Protein AF-X0VAT3-F1 (afdb_monomer_lite)

Radius of gyration: 27.97 Å; chains: 1; bounding box: 73×37×66 Å

Organism: NCBI:txid412755

InterPro domains:
  IPR011009 Protein kinase-like domain superfamily [SSF56112] (28-88)

Structure (mmCIF, N/CA/C/O backbone):
data_AF-X0VAT3-F1
#
_entry.id   AF-X0VAT3-F1
#
loop_
_atom_site.group_PDB
_atom_site.id
_atom_site.type_symbol
_atom_site.label_atom_id
_atom_site.label_alt_id
_atom_site.label_comp_id
_atom_site.label_asym_id
_atom_site.label_entity_id
_atom_site.label_seq_id
_atom_site.pdbx_PDB_ins_code
_atom_site.Cartn_x
_atom_site.Cartn_y
_atom_site.Cartn_z
_atom_site.occupancy
_atom_site.B_iso_or_equiv
_atom_site.auth_seq_id
_atom_site.auth_comp_id
_atom_site.auth_asym_id
_atom_site.auth_atom_id
_atom_site.pdbx_PDB_model_num
ATOM 1 N N . MET A 1 1 ? -53.861 -25.104 41.519 1.00 39.31 1 MET A N 1
ATOM 2 C CA . MET A 1 1 ? -53.492 -23.733 41.922 1.00 39.31 1 MET A CA 1
ATOM 3 C C . MET A 1 1 ? -52.013 -23.549 41.635 1.00 39.31 1 MET A C 1
ATOM 5 O O . MET A 1 1 ? -51.224 -24.239 42.261 1.00 39.31 1 MET A O 1
ATOM 9 N N . SER A 1 2 ? -51.656 -22.685 40.683 1.00 44.25 2 SER A N 1
ATOM 10 C CA . SER A 1 2 ? -50.263 -22.299 40.415 1.00 44.25 2 SER A CA 1
ATOM 11 C C . SER A 1 2 ? -50.171 -20.782 40.503 1.00 44.25 2 SER A C 1
ATOM 13 O O . SER A 1 2 ? -50.643 -20.075 39.619 1.00 44.25 2 SER A O 1
ATOM 15 N N . THR A 1 3 ? -49.627 -20.285 41.608 1.00 50.38 3 THR A N 1
ATOM 16 C CA . THR A 1 3 ? -49.317 -18.870 41.834 1.00 50.38 3 THR A CA 1
ATOM 17 C C . THR A 1 3 ? -47.891 -18.606 41.372 1.00 50.38 3 THR A C 1
ATOM 19 O O . THR A 1 3 ? -46.946 -18.749 42.144 1.00 50.38 3 THR A O 1
ATOM 22 N N . THR A 1 4 ? -47.728 -18.252 40.099 1.00 60.97 4 THR A N 1
ATOM 23 C CA . THR A 1 4 ? -46.459 -17.735 39.579 1.00 60.97 4 THR A CA 1
ATOM 24 C C . THR A 1 4 ? -46.564 -16.219 39.500 1.00 60.97 4 THR A C 1
ATOM 26 O O . THR A 1 4 ? -47.216 -15.676 38.612 1.00 60.97 4 THR A O 1
ATOM 29 N N . THR A 1 5 ? -45.943 -15.534 40.456 1.00 62.94 5 THR A N 1
ATOM 30 C CA . THR A 1 5 ? -45.845 -14.072 40.476 1.00 62.94 5 THR A CA 1
ATOM 31 C C . THR A 1 5 ? -44.611 -13.663 39.675 1.00 62.94 5 THR A C 1
ATOM 33 O O . THR A 1 5 ? -43.487 -13.960 40.077 1.00 62.94 5 THR A O 1
ATOM 36 N N . PHE A 1 6 ? -44.799 -12.999 38.534 1.00 58.84 6 PHE A N 1
ATOM 37 C CA . PHE A 1 6 ? -43.697 -12.369 37.808 1.00 58.84 6 PHE A CA 1
ATOM 38 C C . PHE A 1 6 ? -43.305 -11.081 38.535 1.00 58.84 6 PHE A C 1
ATOM 40 O O . PHE A 1 6 ? -44.071 -10.121 38.570 1.00 58.84 6 PHE A O 1
ATOM 47 N N . HIS A 1 7 ? -42.117 -11.060 39.135 1.00 62.75 7 HIS A N 1
ATOM 48 C CA . HIS A 1 7 ? -41.522 -9.815 39.603 1.00 62.75 7 HIS A CA 1
ATOM 49 C C . HIS A 1 7 ? -41.019 -9.027 38.390 1.00 62.75 7 HIS A C 1
ATOM 51 O O . HIS A 1 7 ? -40.081 -9.459 37.722 1.00 62.75 7 HIS A O 1
ATOM 57 N N . GLU A 1 8 ? -41.639 -7.876 38.108 1.00 62.25 8 GLU A N 1
ATOM 58 C CA . GLU A 1 8 ? -41.095 -6.877 37.183 1.00 62.25 8 GLU A CA 1
ATOM 59 C C . GLU A 1 8 ? -39.676 -6.515 37.637 1.00 62.25 8 GLU A C 1
ATOM 61 O O . GLU A 1 8 ? -39.467 -5.889 38.681 1.00 62.25 8 GLU A O 1
ATOM 66 N N . GLY A 1 9 ? -38.687 -6.988 36.878 1.00 58.34 9 GLY A N 1
ATOM 67 C CA . GLY A 1 9 ? -37.277 -6.807 37.181 1.00 58.34 9 GLY A CA 1
ATOM 68 C C . GLY A 1 9 ? -36.926 -5.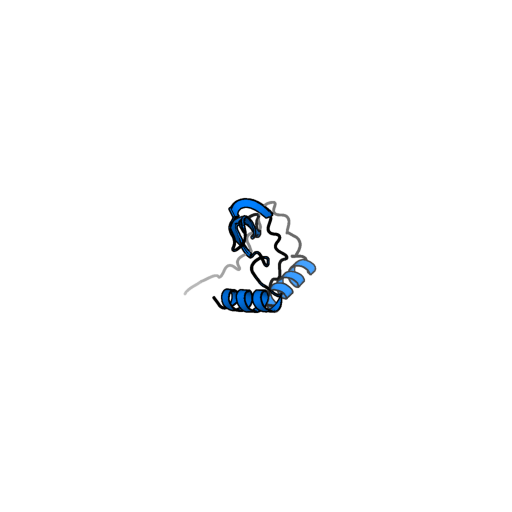326 37.206 1.00 58.34 9 GLY A C 1
ATOM 69 O O . GLY A 1 9 ? -36.794 -4.687 36.165 1.00 58.34 9 GLY A O 1
ATOM 70 N N . ARG A 1 10 ? -36.739 -4.768 38.404 1.00 59.69 10 ARG A N 1
ATOM 71 C CA . ARG A 1 10 ? -36.070 -3.476 38.552 1.00 59.69 10 ARG A CA 1
ATOM 72 C C . ARG A 1 10 ? -34.644 -3.634 38.036 1.00 59.69 10 ARG A C 1
ATOM 74 O O . ARG A 1 10 ? -33.878 -4.421 38.586 1.00 59.69 10 ARG A O 1
ATOM 81 N N . ALA A 1 11 ? -34.308 -2.887 36.986 1.00 65.94 11 ALA A N 1
ATOM 82 C CA . ALA A 1 11 ? -32.960 -2.836 36.437 1.00 65.94 11 ALA A CA 1
ATOM 83 C C . ALA A 1 11 ? -31.939 -2.590 37.560 1.00 65.94 11 ALA A C 1
ATOM 85 O O . ALA A 1 11 ? -32.085 -1.659 38.358 1.00 65.94 11 ALA A O 1
ATOM 86 N N . THR A 1 12 ? -30.912 -3.433 37.634 1.00 65.88 12 THR A N 1
ATOM 87 C CA . THR A 1 12 ? -29.800 -3.270 38.572 1.00 65.88 12 THR A CA 1
ATOM 88 C C . THR A 1 12 ? -29.084 -1.955 38.278 1.00 65.88 12 THR A C 1
ATOM 90 O O . THR A 1 12 ? -28.459 -1.802 37.231 1.00 65.88 12 THR A O 1
ATOM 93 N N . ARG A 1 13 ? -29.195 -0.988 39.195 1.00 62.75 13 ARG A N 1
ATOM 94 C CA . ARG A 1 13 ? -28.431 0.265 39.158 1.00 62.75 13 ARG A CA 1
ATOM 95 C C . ARG A 1 13 ? -27.076 0.053 39.823 1.00 62.75 13 ARG A C 1
ATOM 97 O O . ARG A 1 13 ? -27.012 -0.419 40.955 1.00 62.75 13 ARG A O 1
ATOM 104 N N . THR A 1 14 ? -26.007 0.440 39.141 1.00 69.94 14 THR A N 1
ATOM 105 C CA . THR A 1 14 ? -24.645 0.448 39.680 1.00 69.94 14 THR A CA 1
ATOM 106 C C . THR A 1 14 ? -24.563 1.442 40.844 1.00 69.94 14 THR A C 1
ATOM 108 O O . THR A 1 14 ? -24.844 2.628 40.668 1.00 69.94 14 THR A O 1
ATOM 111 N N . TRP A 1 15 ? -24.211 0.980 42.048 1.00 61.72 15 TRP A N 1
ATOM 112 C CA . TRP A 1 15 ? -24.074 1.846 43.226 1.00 61.72 15 TRP A CA 1
ATOM 113 C C . TRP A 1 15 ? -22.910 2.830 43.034 1.00 61.72 15 TRP A C 1
ATOM 115 O O . TRP A 1 15 ? -21.791 2.411 42.751 1.00 61.72 15 TRP A O 1
ATOM 125 N N . GLY A 1 16 ? -23.180 4.137 43.132 1.00 66.62 16 GLY A N 1
ATOM 126 C CA . GLY A 1 16 ? -22.205 5.197 42.823 1.00 66.62 16 GLY A CA 1
ATOM 127 C C . GLY A 1 16 ? -21.970 5.440 41.325 1.00 66.62 16 GLY A C 1
ATOM 128 O O . GLY A 1 16 ? -21.156 6.285 40.957 1.00 66.62 16 GLY A O 1
ATOM 129 N N . GLY A 1 17 ? -22.686 4.729 40.448 1.00 60.69 17 GLY A N 1
ATOM 130 C CA . GLY A 1 17 ? -22.651 4.976 39.014 1.00 60.69 17 GLY A CA 1
ATOM 131 C C . GLY A 1 17 ? -23.354 6.287 38.688 1.00 60.69 17 GLY A C 1
ATOM 132 O O . GLY A 1 17 ? -24.559 6.426 38.902 1.00 60.69 17 GLY A O 1
ATOM 133 N N . HIS A 1 18 ? -22.618 7.244 38.133 1.00 60.91 18 HIS A N 1
ATOM 134 C CA . HIS A 1 18 ? -23.247 8.352 37.429 1.00 60.91 18 HIS A CA 1
ATOM 135 C C . HIS A 1 18 ? -24.030 7.751 36.263 1.00 60.91 18 HIS A C 1
ATOM 137 O O . HIS A 1 18 ? -23.501 6.906 35.538 1.00 60.91 18 HIS A O 1
ATOM 143 N N . SER A 1 19 ? -25.290 8.150 36.083 1.00 61.38 19 SER A N 1
ATOM 144 C CA . SER A 1 19 ? -26.004 7.858 34.844 1.00 61.38 19 SER A CA 1
ATOM 145 C C . SER A 1 19 ? -25.205 8.498 33.719 1.00 61.38 19 SER A C 1
ATOM 147 O O . SER A 1 19 ? -25.260 9.716 33.552 1.00 61.38 19 SER A O 1
ATOM 149 N N . GLY A 1 20 ? -24.398 7.689 33.025 1.00 62.44 20 GLY A N 1
ATOM 150 C CA . GLY A 1 20 ? -23.656 8.135 31.858 1.00 62.44 20 GLY A CA 1
ATOM 151 C C . GLY A 1 20 ? -24.643 8.839 30.941 1.00 62.44 20 GLY A C 1
ATOM 152 O O . GLY A 1 20 ? -25.728 8.310 30.684 1.00 62.44 20 GLY A O 1
ATOM 153 N N . GLY A 1 21 ? -24.317 10.069 30.538 1.00 69.00 21 GLY A N 1
ATOM 154 C CA . GLY A 1 21 ? -25.132 10.798 29.575 1.00 69.00 21 GLY A CA 1
ATOM 155 C C . GLY A 1 21 ? -25.396 9.917 28.355 1.00 69.00 21 GLY A C 1
ATOM 156 O O . GLY A 1 21 ? -24.590 9.040 28.032 1.00 69.00 21 GLY A O 1
ATOM 157 N N . ARG A 1 22 ? -26.545 10.119 27.698 1.00 71.19 22 ARG A N 1
ATOM 158 C CA . ARG A 1 22 ? -26.836 9.451 26.422 1.00 71.19 22 ARG A CA 1
ATOM 159 C C . ARG A 1 22 ? -25.615 9.559 25.502 1.00 71.19 22 ARG A C 1
ATOM 161 O O . ARG A 1 22 ? -24.945 10.590 25.489 1.00 71.19 22 ARG A O 1
ATOM 168 N N . CYS A 1 23 ? -25.342 8.484 24.761 1.00 79.25 23 CYS A N 1
ATOM 169 C CA . CYS A 1 23 ? -24.347 8.492 23.693 1.00 79.25 23 CYS A CA 1
ATOM 170 C C . CYS A 1 23 ? -24.582 9.726 22.809 1.00 79.25 23 CYS A C 1
ATOM 172 O O . CYS A 1 23 ? -25.737 10.018 22.497 1.00 79.25 23 CYS A O 1
ATOM 174 N N . SER A 1 24 ? -23.529 10.480 22.483 1.00 88.62 24 SER A N 1
ATOM 175 C CA . SER A 1 24 ? -23.703 11.723 21.734 1.00 88.62 24 SER A CA 1
ATOM 176 C C . SER A 1 24 ? -24.280 11.431 20.350 1.00 88.62 24 SER A C 1
ATOM 178 O O . SER A 1 24 ? -23.860 10.487 19.676 1.00 88.62 24 SER A O 1
ATOM 180 N N . ASP A 1 25 ? -25.225 12.263 19.913 1.00 89.19 25 ASP A N 1
ATOM 181 C CA . ASP A 1 25 ? -25.874 12.096 18.609 1.00 89.19 25 ASP A CA 1
ATOM 182 C C . ASP A 1 25 ? -24.850 12.149 17.461 1.00 89.19 25 ASP A C 1
ATOM 184 O O . ASP A 1 25 ? -24.967 11.406 16.492 1.00 89.19 25 ASP A O 1
ATOM 188 N N . GLU A 1 26 ? -23.784 12.949 17.604 1.00 91.00 26 GLU A N 1
ATOM 189 C CA . GLU A 1 26 ? -22.667 12.992 16.649 1.00 91.00 26 GLU A CA 1
ATOM 190 C C . GLU A 1 26 ? -21.948 11.637 16.527 1.00 91.00 26 GLU A C 1
ATOM 192 O O . GLU A 1 26 ? -21.615 11.205 15.420 1.00 91.00 26 GLU A O 1
ATOM 197 N N . LEU A 1 27 ? -21.706 10.950 17.650 1.00 90.12 27 LEU A N 1
ATOM 198 C CA . LEU A 1 27 ? -21.009 9.665 17.648 1.00 90.12 27 LEU A CA 1
ATOM 199 C C . LEU A 1 27 ? -21.878 8.572 17.025 1.00 90.12 27 LEU A C 1
ATOM 201 O O . LEU A 1 27 ? -21.378 7.779 16.227 1.00 90.12 27 LEU A O 1
ATOM 205 N N . LEU A 1 28 ? -23.176 8.567 17.337 1.00 93.06 28 LEU A N 1
ATOM 206 C CA . LEU A 1 28 ? -24.141 7.660 16.715 1.00 93.06 28 LEU A CA 1
ATOM 207 C C . LEU A 1 28 ? -24.249 7.898 15.208 1.00 93.06 28 LEU A C 1
ATOM 209 O O . LEU A 1 28 ? -24.237 6.943 14.436 1.00 93.06 28 LEU A O 1
ATOM 213 N N . LEU A 1 29 ? -24.291 9.158 14.775 1.00 93.31 29 LEU A N 1
ATOM 214 C CA . LEU A 1 29 ? -24.382 9.504 13.360 1.00 93.31 29 LEU A CA 1
ATOM 215 C C . LEU A 1 29 ? -23.134 9.058 12.584 1.00 93.31 29 LEU A C 1
ATOM 217 O O . LEU A 1 29 ? -23.260 8.467 11.514 1.00 93.31 29 LEU A O 1
ATOM 221 N N . ARG A 1 30 ? -21.930 9.240 13.148 1.00 87.75 30 ARG A N 1
ATOM 222 C CA . ARG A 1 30 ? -20.687 8.690 12.570 1.00 87.75 30 ARG A CA 1
ATOM 223 C C . ARG A 1 30 ? -20.685 7.164 12.518 1.00 87.75 30 ARG A C 1
ATOM 225 O O . ARG A 1 30 ? -20.246 6.599 11.521 1.00 87.75 30 ARG A O 1
ATOM 232 N N . TYR A 1 31 ? -21.150 6.501 13.576 1.00 89.25 31 TYR A N 1
ATOM 233 C CA . TYR A 1 31 ? -21.264 5.043 13.604 1.00 89.25 31 TYR A CA 1
ATOM 234 C C . TYR A 1 31 ? -22.163 4.538 12.470 1.00 89.25 31 TYR A C 1
ATOM 236 O O . TYR A 1 31 ? -21.752 3.661 11.711 1.00 89.25 31 TYR A O 1
ATOM 244 N N . HIS A 1 32 ? -23.351 5.126 12.317 1.00 93.44 32 HIS A N 1
ATOM 245 C CA . HIS A 1 32 ? -24.278 4.754 11.254 1.00 93.44 32 HIS A CA 1
ATOM 246 C C . HIS A 1 32 ? -23.688 5.004 9.869 1.00 93.44 32 HIS A C 1
ATOM 248 O O . HIS A 1 32 ? -23.742 4.099 9.044 1.00 93.44 32 HIS A O 1
ATOM 254 N N . ALA A 1 33 ? -23.028 6.145 9.645 1.00 90.44 33 ALA A N 1
ATOM 255 C CA . ALA A 1 33 ? -22.351 6.425 8.379 1.00 90.44 33 ALA A CA 1
ATOM 256 C C . ALA A 1 33 ? -21.319 5.338 8.023 1.00 90.44 33 ALA A C 1
ATOM 258 O O . ALA A 1 33 ? -21.355 4.788 6.927 1.00 90.44 33 ALA A O 1
ATOM 259 N N . ILE A 1 34 ? -20.460 4.942 8.972 1.00 89.00 34 ILE A N 1
ATOM 260 C CA . ILE A 1 34 ? -19.461 3.881 8.747 1.00 89.00 34 ILE A CA 1
ATOM 261 C C . ILE A 1 34 ? -20.132 2.539 8.408 1.00 89.00 34 ILE A C 1
ATOM 263 O O . ILE A 1 34 ? -19.673 1.818 7.519 1.00 89.00 34 ILE A O 1
ATOM 267 N N . VAL A 1 35 ? -21.207 2.185 9.119 1.00 92.38 35 VAL A N 1
ATOM 268 C CA . VAL A 1 35 ? -21.932 0.921 8.909 1.00 92.38 35 VAL A CA 1
ATOM 269 C C . VAL A 1 35 ? -22.677 0.911 7.569 1.00 92.38 35 VAL A C 1
ATOM 271 O O . VAL A 1 35 ? -22.668 -0.105 6.871 1.00 92.38 35 VAL A O 1
ATOM 274 N N . GLU A 1 36 ? -23.303 2.024 7.194 1.00 94.56 36 GLU A N 1
ATOM 275 C CA . GLU A 1 36 ? -24.106 2.159 5.975 1.00 94.56 36 GLU A CA 1
ATOM 276 C C . GLU A 1 36 ? -23.247 2.260 4.714 1.00 94.56 36 GLU A C 1
ATOM 278 O O . GLU A 1 36 ? -23.559 1.616 3.710 1.00 94.56 36 GLU A O 1
ATOM 283 N N . GLU A 1 37 ? -22.133 2.995 4.768 1.00 89.12 37 GLU A N 1
ATOM 284 C CA . GLU A 1 37 ? -21.207 3.142 3.641 1.00 89.12 37 GLU A CA 1
ATOM 285 C C . 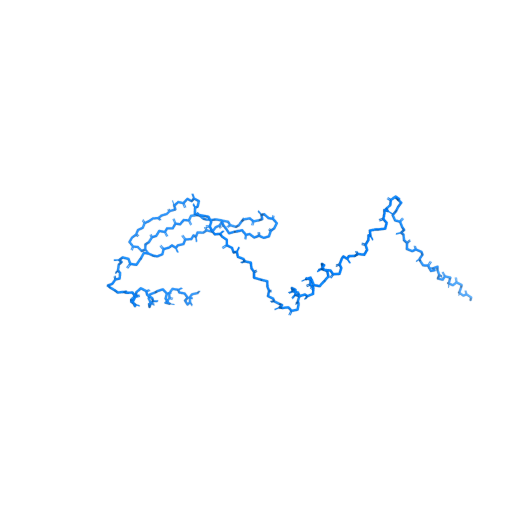GLU A 1 37 ? -20.515 1.820 3.275 1.00 89.12 37 GLU A C 1
ATOM 287 O O . GLU A 1 37 ? -20.010 1.677 2.158 1.00 89.12 37 GLU A O 1
ATOM 292 N N . LYS A 1 38 ? -20.482 0.841 4.199 1.00 83.06 38 LYS A N 1
ATOM 293 C CA . LYS A 1 38 ? -19.800 -0.465 4.048 1.00 83.06 38 LYS A CA 1
ATOM 294 C C . LYS A 1 38 ? -18.347 -0.339 3.580 1.00 83.06 38 LYS A C 1
ATOM 296 O O . LYS A 1 38 ? -17.772 -1.268 3.010 1.00 83.06 38 LYS A O 1
ATOM 301 N N . ARG A 1 39 ? -17.751 0.825 3.813 1.00 77.00 39 ARG A N 1
ATOM 302 C CA . ARG A 1 39 ? -16.427 1.203 3.351 1.00 77.00 39 ARG A CA 1
ATOM 303 C C . ARG A 1 39 ? -15.805 2.085 4.415 1.00 77.00 39 ARG A C 1
ATOM 305 O O . ARG A 1 39 ? -16.297 3.165 4.701 1.00 77.00 39 ARG A O 1
ATOM 312 N N . LEU A 1 40 ? -14.678 1.641 4.952 1.00 77.38 40 LEU A N 1
ATOM 313 C CA . LEU A 1 40 ? -13.830 2.449 5.814 1.00 77.38 40 LEU A CA 1
ATOM 314 C C . LEU A 1 40 ? -12.545 2.739 5.040 1.00 77.38 40 LEU A C 1
ATOM 316 O O . LEU A 1 40 ? -11.842 1.813 4.644 1.00 77.38 40 LEU A O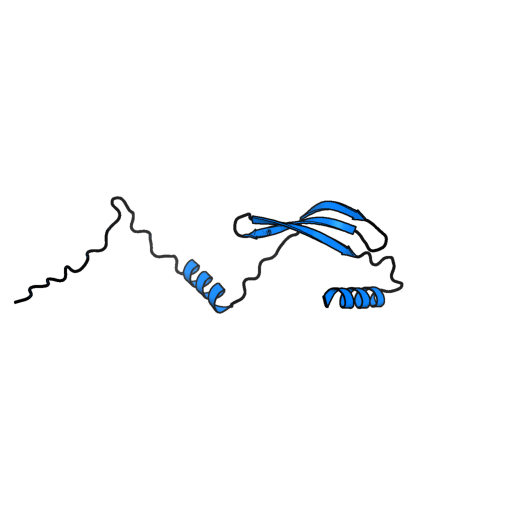 1
ATOM 320 N N . SER A 1 41 ? -12.267 4.011 4.759 1.00 71.19 41 SER A N 1
ATOM 321 C CA . SER A 1 41 ? -11.048 4.425 4.053 1.00 71.19 41 SER A CA 1
ATOM 322 C C . SER A 1 41 ? -10.115 5.111 5.043 1.00 71.19 41 SER A C 1
ATOM 324 O O . SER A 1 41 ? -10.464 6.149 5.598 1.00 71.19 41 SER A O 1
ATOM 326 N N . TRP A 1 42 ? -8.943 4.522 5.276 1.00 72.00 42 TRP A N 1
ATOM 327 C CA . TRP A 1 42 ? -7.909 5.081 6.144 1.00 72.00 42 TRP A CA 1
ATOM 328 C C . TRP A 1 42 ? -6.661 5.367 5.309 1.00 72.00 42 TRP A C 1
ATOM 330 O O . TRP A 1 42 ? -6.196 4.507 4.563 1.00 72.00 42 TRP A O 1
ATOM 340 N N . THR A 1 43 ? -6.113 6.576 5.428 1.00 73.69 43 THR A N 1
ATOM 341 C CA . THR A 1 43 ? -4.813 6.923 4.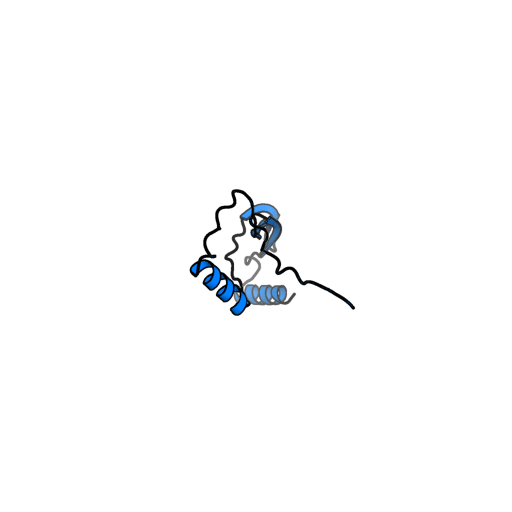843 1.00 73.69 43 THR A CA 1
ATOM 342 C C . THR A 1 43 ? -3.692 6.211 5.599 1.00 73.69 43 THR A C 1
ATOM 344 O O . THR A 1 43 ? -3.358 6.584 6.723 1.00 73.69 43 THR A O 1
ATOM 347 N N . GLU A 1 44 ? -3.103 5.181 4.998 1.00 73.81 44 GLU A N 1
ATOM 348 C CA . GLU A 1 44 ? -1.952 4.486 5.575 1.00 73.81 44 GLU A CA 1
ATOM 349 C C . GLU A 1 44 ? -0.628 5.110 5.116 1.00 73.81 44 GLU A C 1
ATOM 351 O O . GLU A 1 44 ? -0.396 5.336 3.927 1.00 73.81 44 GLU A O 1
ATOM 356 N N . HIS A 1 45 ? 0.277 5.342 6.066 1.00 79.31 45 HIS A N 1
ATOM 357 C CA . HIS A 1 45 ? 1.646 5.775 5.799 1.00 79.31 45 HIS A CA 1
ATOM 358 C C . HIS A 1 45 ? 2.609 4.608 6.039 1.00 79.31 45 HIS A C 1
ATOM 360 O O . HIS A 1 45 ? 2.591 4.013 7.115 1.00 79.31 45 HIS A O 1
ATOM 366 N N . HIS A 1 46 ? 3.471 4.317 5.064 1.00 82.75 46 HIS A N 1
ATOM 367 C CA . HIS A 1 46 ? 4.519 3.303 5.186 1.00 82.75 46 HIS A CA 1
ATOM 368 C C . HIS A 1 46 ? 5.832 3.974 5.591 1.00 82.75 46 HIS A C 1
ATOM 370 O O . HIS A 1 46 ? 6.313 4.871 4.899 1.00 82.75 46 HIS A O 1
ATOM 376 N N . GLN A 1 47 ? 6.425 3.542 6.704 1.00 87.44 47 GLN A N 1
ATOM 377 C CA . GLN A 1 47 ? 7.758 3.994 7.110 1.00 87.44 47 GLN A CA 1
ATOM 378 C C . GLN A 1 47 ? 8.816 3.018 6.589 1.00 87.44 47 GLN A C 1
ATOM 380 O O . GLN A 1 47 ? 8.726 1.820 6.847 1.00 87.44 47 GLN A O 1
ATOM 385 N N . LEU A 1 48 ? 9.816 3.517 5.851 1.00 92.12 48 LEU A N 1
ATOM 386 C CA . LEU A 1 48 ? 10.953 2.717 5.382 1.00 92.12 48 LEU A CA 1
ATOM 387 C C . LEU A 1 48 ? 11.958 2.532 6.525 1.00 92.12 48 LEU A C 1
ATOM 389 O O . LEU A 1 48 ? 12.773 3.414 6.777 1.00 92.12 48 LEU A O 1
ATOM 393 N N . ILE A 1 49 ? 11.891 1.400 7.227 1.00 94.38 49 ILE A N 1
ATOM 394 C CA . ILE A 1 49 ? 12.665 1.166 8.457 1.00 94.38 49 ILE A CA 1
ATOM 395 C C . ILE A 1 49 ? 14.081 0.700 8.131 1.00 94.38 49 ILE A C 1
ATOM 397 O O . ILE A 1 49 ? 15.059 1.253 8.626 1.00 94.38 49 ILE A O 1
ATOM 401 N N . CYS A 1 50 ? 14.207 -0.336 7.302 1.00 96.44 50 CYS A N 1
ATOM 402 C CA . CYS A 1 50 ? 15.501 -0.942 7.000 1.00 96.44 50 CYS A CA 1
ATOM 403 C C . CYS A 1 50 ? 15.534 -1.461 5.567 1.00 96.44 50 CYS A C 1
ATOM 405 O O . CYS A 1 50 ? 14.578 -2.086 5.116 1.00 96.44 50 CYS A O 1
ATOM 407 N N . ARG A 1 51 ? 16.630 -1.236 4.836 1.00 97.38 51 ARG A N 1
ATOM 408 C CA . ARG A 1 51 ? 16.806 -1.830 3.505 1.00 97.38 51 ARG A CA 1
ATOM 409 C C . ARG A 1 51 ? 17.181 -3.302 3.662 1.00 97.38 51 ARG A C 1
ATOM 411 O O . ARG A 1 51 ? 18.247 -3.612 4.178 1.00 97.38 51 ARG A O 1
ATOM 418 N N . LEU A 1 52 ? 16.327 -4.193 3.171 1.00 97.69 52 LEU A N 1
ATOM 419 C CA . LEU A 1 52 ? 16.556 -5.640 3.196 1.00 97.69 52 LEU A CA 1
ATOM 420 C C . LEU A 1 52 ? 17.359 -6.126 1.986 1.00 97.69 52 LEU A C 1
ATOM 422 O O . LEU A 1 52 ? 18.051 -7.135 2.067 1.00 97.69 52 LEU A O 1
ATOM 426 N N . GLY A 1 53 ? 17.282 -5.421 0.855 1.00 97.44 53 GLY A N 1
ATOM 427 C CA . GLY A 1 53 ? 18.015 -5.805 -0.347 1.00 97.44 53 GLY A CA 1
ATOM 428 C C . GLY A 1 53 ? 17.971 -4.762 -1.456 1.00 97.44 53 GLY A C 1
ATOM 429 O O . GLY A 1 53 ? 17.122 -3.871 -1.478 1.00 97.44 53 GLY A O 1
ATOM 430 N N . SER A 1 54 ? 18.907 -4.875 -2.395 1.00 97.00 54 SER A N 1
ATOM 431 C CA . SER A 1 54 ? 18.992 -4.047 -3.603 1.00 97.00 54 SER A CA 1
ATOM 432 C C . SER A 1 54 ? 19.582 -4.847 -4.755 1.00 97.00 54 SER A C 1
ATOM 434 O O . SER A 1 54 ? 20.547 -5.580 -4.550 1.00 97.00 54 SER A O 1
ATOM 436 N N . GLY A 1 55 ? 19.059 -4.651 -5.960 1.00 93.69 55 GLY A N 1
ATOM 437 C CA . GLY A 1 55 ? 19.623 -5.203 -7.190 1.00 93.69 55 GLY A CA 1
ATOM 438 C C . GLY A 1 55 ? 19.017 -4.539 -8.424 1.00 93.69 55 GLY A C 1
ATOM 439 O O . GLY A 1 55 ? 18.233 -3.602 -8.293 1.00 93.69 55 GLY A O 1
ATOM 440 N N . GLY A 1 56 ? 19.318 -5.057 -9.619 1.00 90.62 56 GLY A N 1
ATOM 441 C CA . GLY A 1 56 ? 18.897 -4.443 -10.891 1.00 90.62 56 GLY A CA 1
ATOM 442 C C . GLY A 1 56 ? 17.380 -4.336 -11.103 1.00 90.62 56 GLY A C 1
ATOM 443 O O . GLY A 1 56 ? 16.919 -3.573 -11.943 1.00 90.62 56 GLY A O 1
ATOM 444 N N . GLN A 1 57 ? 16.576 -5.069 -10.326 1.00 90.19 57 GLN A N 1
ATOM 445 C CA . GLN A 1 57 ? 15.118 -4.943 -10.382 1.00 90.19 57 GLN A CA 1
ATOM 446 C C . GLN A 1 57 ? 14.552 -3.845 -9.468 1.00 90.19 57 GLN A C 1
ATOM 448 O O . GLN A 1 57 ? 13.377 -3.500 -9.588 1.00 90.19 57 GLN A O 1
ATOM 453 N N . GLY A 1 58 ? 15.358 -3.319 -8.543 1.00 94.31 58 GLY A N 1
ATOM 454 C CA . GLY A 1 58 ? 14.960 -2.336 -7.539 1.00 94.31 58 GLY A CA 1
ATOM 455 C C . GLY A 1 58 ? 15.344 -2.741 -6.115 1.00 94.31 58 GLY A C 1
ATOM 456 O O . GLY A 1 58 ? 16.160 -3.642 -5.891 1.00 94.31 58 GLY A O 1
ATOM 457 N N . VAL A 1 59 ? 14.711 -2.107 -5.134 1.00 97.50 59 VAL A N 1
ATOM 458 C CA . VAL A 1 59 ? 15.068 -2.188 -3.709 1.00 97.50 59 VAL A CA 1
ATOM 459 C C . VAL A 1 59 ? 13.939 -2.787 -2.876 1.00 97.50 59 VAL A C 1
ATOM 461 O O . VAL A 1 59 ? 12.770 -2.703 -3.241 1.00 97.50 59 VAL A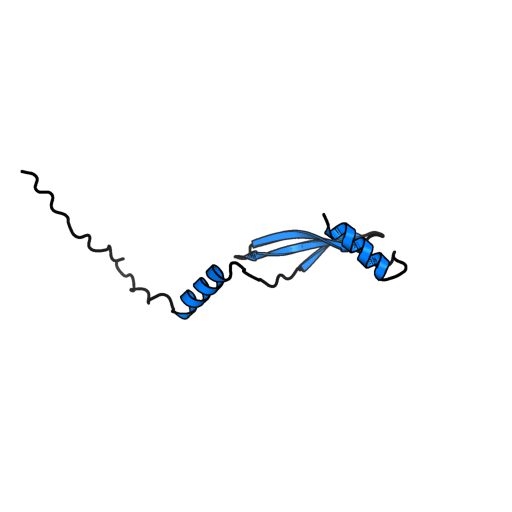 O 1
ATOM 464 N N . VAL A 1 60 ? 14.296 -3.438 -1.771 1.00 97.62 60 VAL A N 1
ATOM 465 C CA . VAL A 1 60 ? 13.349 -3.995 -0.797 1.00 97.62 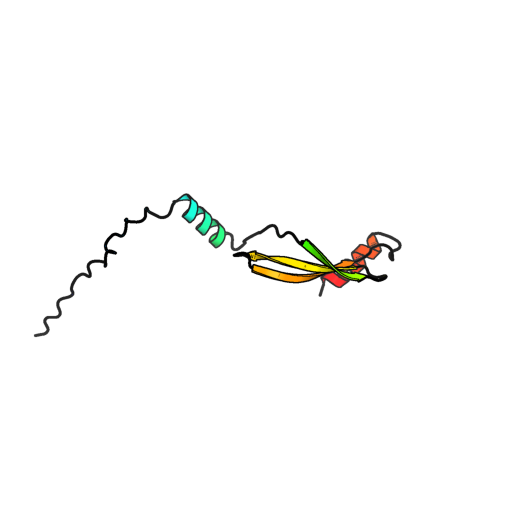60 VAL A CA 1
ATOM 466 C C . VAL A 1 60 ? 13.613 -3.350 0.551 1.00 97.62 60 VAL A C 1
ATOM 468 O O . VAL A 1 60 ? 14.756 -3.348 1.013 1.00 97.62 60 VAL A O 1
ATOM 471 N N . TYR A 1 61 ? 12.559 -2.858 1.192 1.00 98.06 61 TYR A N 1
ATOM 472 C CA . TYR A 1 61 ? 12.601 -2.330 2.550 1.00 98.06 61 TYR A CA 1
ATOM 473 C C . TYR A 1 61 ? 11.706 -3.142 3.482 1.00 98.06 61 TYR A C 1
ATOM 475 O O . TYR A 1 61 ? 10.618 -3.560 3.101 1.00 98.06 61 TYR A O 1
ATOM 483 N N . LEU A 1 62 ? 12.152 -3.325 4.720 1.00 96.12 62 LEU A N 1
ATOM 484 C CA . LEU A 1 62 ? 11.282 -3.609 5.846 1.00 96.12 62 LEU A CA 1
ATOM 485 C C . LEU A 1 62 ? 10.539 -2.324 6.187 1.00 96.12 62 LEU A C 1
ATOM 487 O O . LEU A 1 62 ? 11.156 -1.266 6.346 1.00 96.12 62 LEU A O 1
ATOM 491 N N . THR A 1 63 ? 9.227 -2.433 6.299 1.00 94.44 63 THR A N 1
ATOM 492 C CA . THR A 1 63 ? 8.334 -1.332 6.636 1.00 94.44 63 THR A CA 1
ATOM 493 C C . THR A 1 63 ? 7.300 -1.792 7.649 1.00 94.44 63 THR A C 1
ATOM 495 O O . THR A 1 63 ? 7.110 -2.991 7.852 1.00 94.44 63 THR A O 1
ATOM 498 N N . GLU A 1 64 ? 6.614 -0.838 8.264 1.00 91.50 64 GLU A N 1
ATOM 499 C CA . GLU A 1 64 ? 5.452 -1.106 9.105 1.00 91.50 64 GLU A CA 1
ATOM 500 C C . GLU A 1 64 ? 4.189 -0.547 8.462 1.00 91.50 64 GLU A C 1
ATOM 502 O O . GLU A 1 64 ? 4.130 0.626 8.083 1.00 91.50 64 GLU A O 1
ATOM 507 N N . ARG A 1 65 ? 3.163 -1.395 8.389 1.00 86.06 65 ARG A N 1
ATOM 508 C CA . ARG A 1 65 ? 1.799 -1.011 8.047 1.00 86.06 65 ARG A CA 1
ATOM 509 C C . ARG A 1 65 ? 1.024 -0.763 9.339 1.00 86.06 65 ARG A C 1
ATOM 511 O O . ARG A 1 65 ? 0.875 -1.678 10.150 1.00 86.06 65 ARG A O 1
ATOM 518 N N . ARG A 1 66 ? 0.553 0.470 9.551 1.00 82.75 66 ARG A N 1
ATOM 519 C CA . ARG A 1 66 ? -0.220 0.843 10.748 1.00 82.75 66 ARG A CA 1
ATOM 520 C C . ARG A 1 66 ? -1.678 0.419 10.601 1.00 82.75 66 ARG A C 1
ATOM 522 O O . ARG A 1 66 ? -2.375 0.924 9.729 1.00 82.75 66 ARG A O 1
ATOM 529 N N . GLY A 1 67 ? -2.115 -0.483 11.469 1.00 77.00 67 GLY A N 1
ATOM 530 C CA . GLY A 1 67 ? -3.513 -0.839 11.670 1.00 77.00 67 GLY A CA 1
ATOM 531 C C . GLY A 1 67 ? -4.170 -0.017 12.782 1.00 77.00 67 GLY A C 1
ATOM 532 O O . GLY A 1 67 ? -3.656 1.009 13.232 1.00 77.00 67 GLY A O 1
ATOM 533 N N . THR A 1 68 ? -5.333 -0.482 13.233 1.00 77.62 68 THR A N 1
ATOM 534 C CA . THR A 1 68 ? -6.062 0.099 14.367 1.00 77.62 68 THR A CA 1
ATOM 535 C C . THR A 1 68 ? -5.395 -0.246 15.697 1.00 77.62 68 THR A C 1
ATOM 537 O O . THR A 1 68 ? -4.709 -1.259 15.801 1.00 77.62 68 THR A O 1
ATOM 540 N N . ASP A 1 69 ? -5.638 0.563 16.729 1.00 74.44 69 ASP A N 1
ATOM 541 C CA . ASP A 1 69 ? -5.184 0.298 18.106 1.00 74.44 69 ASP A CA 1
ATOM 542 C C . ASP A 1 69 ? -3.660 0.108 18.250 1.00 74.44 69 ASP A C 1
ATOM 544 O O . ASP A 1 69 ? -3.168 -0.766 18.954 1.00 74.44 69 ASP A O 1
ATOM 548 N N . SER A 1 70 ? -2.883 0.926 17.529 1.00 74.69 70 SER A N 1
ATOM 549 C CA . SER A 1 70 ? -1.409 0.860 17.496 1.00 74.69 70 SER A CA 1
ATOM 550 C C . SER A 1 70 ? -0.829 -0.481 17.028 1.00 74.69 70 SER A C 1
ATOM 552 O O . SER A 1 70 ? 0.376 -0.698 17.147 1.00 74.69 70 SER A O 1
ATOM 554 N N . PHE A 1 71 ? -1.647 -1.367 16.458 1.00 81.94 71 PHE A N 1
ATOM 555 C CA . PHE A 1 71 ? -1.162 -2.591 15.845 1.00 81.94 71 PHE A CA 1
ATOM 556 C C . PHE A 1 71 ? -0.352 -2.247 14.593 1.00 81.94 71 PHE A C 1
ATOM 558 O O . PHE A 1 71 ? -0.862 -1.604 13.673 1.00 81.94 71 PHE A O 1
ATOM 565 N N . THR A 1 72 ? 0.905 -2.678 14.537 1.00 84.69 72 THR A N 1
ATOM 566 C CA . THR A 1 72 ? 1.743 -2.561 13.342 1.00 84.69 72 THR A CA 1
ATOM 567 C C . THR A 1 72 ? 2.032 -3.940 12.775 1.00 84.69 72 THR A C 1
ATOM 569 O O . THR A 1 72 ? 2.400 -4.870 13.492 1.00 84.69 72 THR A O 1
ATOM 572 N N . LEU A 1 73 ? 1.850 -4.082 11.463 1.00 86.81 73 LEU A N 1
ATOM 573 C CA . LEU A 1 73 ? 2.229 -5.287 10.740 1.00 86.81 73 LEU A CA 1
ATOM 574 C C . LEU A 1 73 ? 3.559 -5.029 10.020 1.00 86.81 73 LEU A C 1
ATOM 576 O O . LEU A 1 73 ? 3.602 -4.147 9.153 1.00 86.81 73 LEU A O 1
ATOM 580 N N . PRO A 1 74 ? 4.638 -5.769 10.332 1.00 91.31 74 PRO A N 1
ATOM 581 C CA . PRO A 1 74 ? 5.861 -5.693 9.549 1.00 91.31 74 PRO A CA 1
ATOM 582 C C . PRO A 1 74 ? 5.611 -6.274 8.156 1.00 91.31 74 PRO A C 1
ATOM 584 O O . PRO A 1 74 ? 5.163 -7.412 8.012 1.00 91.31 74 PRO A O 1
ATOM 587 N N . VAL A 1 75 ? 5.911 -5.495 7.120 1.00 93.50 75 VAL A N 1
ATOM 588 C CA . VAL A 1 75 ? 5.759 -5.902 5.719 1.00 93.50 75 VAL A CA 1
ATOM 589 C C . VAL A 1 75 ? 7.007 -5.552 4.917 1.00 93.50 75 VAL A C 1
ATOM 591 O O . VAL A 1 75 ? 7.668 -4.537 5.157 1.00 93.50 75 VAL A O 1
ATOM 594 N N . ALA A 1 76 ? 7.333 -6.394 3.938 1.00 96.31 76 ALA A N 1
ATOM 595 C CA . ALA A 1 76 ? 8.373 -6.097 2.965 1.00 96.31 76 ALA A CA 1
ATOM 596 C C . ALA A 1 76 ? 7.780 -5.270 1.817 1.00 96.31 76 ALA A C 1
ATOM 598 O O . ALA A 1 76 ? 6.886 -5.734 1.111 1.00 96.31 76 ALA A O 1
ATOM 599 N N . LEU A 1 77 ? 8.298 -4.062 1.608 1.00 95.06 77 LEU A N 1
ATOM 600 C CA . LEU A 1 77 ? 7.926 -3.202 0.492 1.00 95.06 77 LEU A CA 1
ATOM 601 C C . LEU A 1 77 ? 8.967 -3.330 -0.623 1.00 95.06 77 LEU A C 1
ATOM 603 O O . LEU A 1 77 ? 10.126 -2.939 -0.453 1.00 95.06 77 LEU A O 1
ATOM 607 N N . LYS A 1 78 ? 8.555 -3.878 -1.772 1.00 95.75 78 LYS A N 1
ATOM 608 C CA . LYS A 1 78 ? 9.370 -3.929 -2.993 1.00 95.75 78 LYS A CA 1
ATOM 609 C C . LYS A 1 78 ? 9.091 -2.691 -3.839 1.00 95.75 78 LYS A C 1
ATOM 611 O O . LYS A 1 78 ? 7.970 -2.489 -4.287 1.00 95.75 78 LYS A O 1
ATOM 616 N N . ILE A 1 79 ? 10.131 -1.905 -4.098 1.00 95.69 79 ILE A N 1
ATOM 617 C CA . ILE A 1 79 ? 10.085 -0.760 -5.010 1.00 95.69 79 ILE A CA 1
ATOM 618 C C . ILE A 1 79 ? 10.858 -1.157 -6.265 1.00 95.69 79 ILE A C 1
ATOM 620 O O . ILE A 1 79 ? 12.053 -1.464 -6.193 1.00 95.69 79 ILE A O 1
ATOM 624 N N . PHE A 1 80 ? 10.176 -1.210 -7.407 1.00 96.25 80 PHE A N 1
ATOM 625 C CA . PHE A 1 80 ? 10.790 -1.578 -8.679 1.00 96.25 80 PHE A CA 1
ATOM 626 C C . PHE A 1 80 ? 11.516 -0.378 -9.293 1.00 96.25 80 PHE A C 1
ATOM 628 O O . PHE A 1 80 ? 10.962 0.712 -9.361 1.00 96.25 80 PHE A O 1
ATOM 635 N N . SER A 1 81 ? 12.760 -0.582 -9.736 1.00 95.62 81 SER A N 1
ATOM 636 C CA . SER A 1 81 ? 13.514 0.462 -10.446 1.00 95.62 81 SER A CA 1
ATOM 637 C C . SER A 1 81 ? 13.054 0.552 -11.910 1.00 95.62 81 SER A C 1
ATOM 639 O O . SER A 1 81 ? 12.958 -0.503 -12.557 1.00 95.62 81 SER A O 1
ATOM 641 N N . PRO A 1 82 ? 12.808 1.762 -12.450 1.00 95.56 82 PRO A N 1
ATOM 642 C CA . PRO A 1 82 ? 12.509 1.963 -13.864 1.00 95.56 82 PRO A CA 1
ATOM 643 C C . PRO A 1 82 ? 13.762 1.961 -14.760 1.00 95.56 82 PRO A C 1
ATOM 645 O O . PRO A 1 82 ? 13.638 1.821 -15.967 1.00 95.56 82 PRO A O 1
ATOM 648 N N . GLU A 1 83 ? 14.972 2.040 -14.199 1.00 93.44 83 GLU A N 1
ATOM 649 C CA . GLU A 1 83 ? 16.230 2.285 -14.940 1.00 93.44 83 GLU A CA 1
ATOM 650 C C . GLU A 1 83 ? 16.571 1.240 -16.015 1.00 93.44 83 GLU A C 1
ATOM 652 O O . GLU A 1 83 ? 17.391 1.491 -16.892 1.00 93.44 83 GLU A O 1
ATOM 657 N N . ARG A 1 84 ? 15.981 0.044 -15.933 1.00 88.94 84 ARG A N 1
ATOM 658 C CA . ARG A 1 84 ? 16.215 -1.054 -16.884 1.00 88.94 84 ARG A CA 1
ATOM 659 C C . ARG A 1 84 ? 15.301 -1.019 -18.110 1.00 88.94 84 ARG A C 1
ATOM 661 O O . ARG A 1 84 ? 15.424 -1.895 -18.962 1.00 88.94 84 ARG A O 1
ATOM 668 N N . TYR A 1 85 ? 14.345 -0.098 -18.145 1.00 94.12 85 TYR A N 1
ATOM 669 C CA . TYR A 1 85 ? 13.394 0.035 -19.239 1.00 94.12 85 TYR A CA 1
ATOM 670 C C . TYR A 1 85 ? 13.817 1.181 -20.149 1.00 94.12 85 TYR A C 1
ATOM 672 O O . TYR A 1 85 ? 14.338 2.192 -19.689 1.00 94.12 85 TYR A O 1
ATOM 680 N N . GLU A 1 86 ? 13.620 0.985 -21.448 1.00 95.06 86 GLU A N 1
ATOM 681 C CA . GLU A 1 86 ? 13.976 1.973 -22.466 1.00 95.06 86 GLU A CA 1
ATOM 682 C C . GLU A 1 86 ? 13.020 3.174 -22.450 1.00 95.06 86 GLU A C 1
ATOM 684 O O . GLU A 1 86 ? 13.445 4.304 -22.682 1.00 95.06 86 GLU A O 1
ATOM 689 N N . ASP A 1 87 ? 11.745 2.933 -22.130 1.00 96.25 87 ASP A N 1
ATOM 690 C CA . ASP A 1 87 ? 10.709 3.953 -22.011 1.00 96.25 87 ASP A CA 1
ATOM 691 C C . ASP A 1 87 ? 9.728 3.656 -20.856 1.00 96.25 87 ASP A C 1
ATOM 693 O O . ASP A 1 87 ? 9.676 2.548 -20.303 1.00 96.25 87 ASP A O 1
ATOM 697 N N . ASP A 1 88 ? 8.929 4.666 -20.504 1.00 96.69 88 ASP A N 1
ATOM 698 C CA . ASP A 1 88 ? 7.922 4.585 -19.440 1.00 96.69 88 ASP A CA 1
ATOM 699 C C . ASP A 1 88 ? 6.841 3.531 -19.743 1.00 96.69 88 ASP A C 1
ATOM 701 O O . ASP A 1 88 ? 6.379 2.825 -18.846 1.00 96.69 88 ASP A O 1
ATOM 705 N N . ARG A 1 89 ? 6.477 3.348 -21.020 1.00 97.12 89 ARG A N 1
ATOM 706 C CA . ARG A 1 89 ? 5.445 2.387 -21.441 1.00 97.12 89 ARG A CA 1
ATOM 707 C C . ARG A 1 89 ? 5.865 0.950 -21.127 1.00 97.12 89 ARG A C 1
ATOM 709 O O . ARG A 1 89 ? 5.048 0.159 -20.661 1.00 97.12 89 ARG A O 1
ATOM 716 N N . MET A 1 90 ? 7.127 0.595 -21.356 1.00 96.81 90 MET A N 1
ATOM 717 C CA . MET A 1 90 ? 7.659 -0.729 -21.034 1.00 96.81 90 MET A CA 1
ATOM 718 C C . MET A 1 90 ? 7.675 -0.990 -19.525 1.00 96.81 90 MET A C 1
ATOM 720 O O . MET A 1 90 ? 7.415 -2.122 -19.098 1.00 96.81 90 MET A O 1
ATOM 724 N N . TYR A 1 91 ? 7.968 0.037 -18.720 1.00 96.00 91 TYR A N 1
ATOM 725 C CA . TYR A 1 91 ? 7.859 -0.046 -17.266 1.00 96.00 91 TYR A CA 1
ATOM 726 C C . TYR A 1 91 ? 6.408 -0.309 -16.847 1.00 96.00 91 TYR A C 1
ATOM 728 O O . TYR A 1 91 ? 6.155 -1.272 -16.119 1.00 96.00 91 TYR A O 1
ATOM 736 N N . ASP A 1 92 ? 5.461 0.473 -17.367 1.00 96.12 92 ASP A N 1
ATOM 737 C CA . ASP A 1 92 ? 4.034 0.352 -17.057 1.00 96.12 92 ASP A CA 1
ATOM 738 C C . ASP A 1 92 ? 3.467 -1.013 -17.458 1.00 96.12 92 ASP A C 1
ATOM 740 O O . ASP A 1 92 ? 2.796 -1.667 -16.658 1.00 96.12 92 ASP A O 1
ATOM 744 N N . GLU A 1 93 ? 3.790 -1.508 -18.655 1.00 96.06 93 GLU A N 1
ATOM 745 C CA . GLU A 1 93 ? 3.387 -2.845 -19.104 1.00 96.06 93 GLU A CA 1
ATOM 746 C C . GLU A 1 93 ? 3.934 -3.944 -18.183 1.00 96.06 93 GLU A C 1
ATOM 748 O O . GLU A 1 93 ? 3.245 -4.924 -17.885 1.00 96.06 93 GLU A O 1
ATOM 753 N N . ALA A 1 94 ? 5.177 -3.803 -17.715 1.00 94.31 94 ALA A N 1
ATOM 754 C CA . ALA A 1 94 ? 5.770 -4.751 -16.783 1.00 94.31 94 ALA A CA 1
ATOM 755 C C . ALA A 1 94 ? 5.126 -4.683 -15.393 1.00 94.31 94 ALA A C 1
ATOM 757 O O . ALA A 1 94 ? 4.861 -5.734 -14.806 1.00 94.31 94 ALA A O 1
ATOM 758 N N . MET A 1 95 ? 4.844 -3.483 -14.878 1.00 95.69 95 MET A N 1
ATOM 759 C CA . MET A 1 95 ? 4.150 -3.307 -13.600 1.00 95.69 95 MET A CA 1
ATOM 760 C C . MET A 1 95 ? 2.713 -3.826 -13.675 1.00 95.69 95 MET A C 1
ATOM 762 O O . MET A 1 95 ? 2.263 -4.498 -12.750 1.00 95.69 95 MET A O 1
ATOM 766 N N . GLY A 1 96 ? 2.032 -3.620 -14.805 1.00 94.62 96 GLY A N 1
ATOM 767 C CA . GLY A 1 96 ? 0.704 -4.164 -15.069 1.00 94.62 96 GLY A CA 1
ATOM 768 C C . GLY A 1 96 ? 0.666 -5.691 -14.991 1.00 94.62 96 GLY A C 1
ATOM 769 O O . GLY A 1 96 ? -0.233 -6.243 -14.363 1.00 94.62 96 GLY A O 1
ATOM 770 N N . ARG A 1 97 ? 1.672 -6.388 -15.543 1.00 93.75 97 ARG A N 1
ATOM 771 C CA . ARG A 1 97 ? 1.783 -7.857 -15.416 1.00 93.75 97 ARG A CA 1
ATOM 772 C C . ARG A 1 97 ? 2.006 -8.315 -13.973 1.00 93.75 97 ARG A C 1
ATOM 774 O O . ARG A 1 97 ? 1.462 -9.337 -13.577 1.00 93.75 97 ARG A O 1
ATOM 781 N N . ILE A 1 98 ? 2.800 -7.579 -13.194 1.00 90.62 98 ILE A N 1
ATOM 782 C CA . ILE A 1 98 ? 3.062 -7.898 -11.779 1.00 90.62 98 ILE A CA 1
ATOM 783 C C . ILE A 1 98 ? 1.811 -7.663 -10.921 1.00 90.62 98 ILE A C 1
ATOM 785 O O . ILE A 1 98 ? 1.565 -8.421 -9.989 1.00 90.62 98 ILE A O 1
ATOM 789 N N . ALA A 1 99 ? 1.013 -6.642 -11.238 1.00 90.62 99 ALA A N 1
ATOM 790 C CA . ALA A 1 99 ? -0.188 -6.278 -10.487 1.00 90.62 99 ALA A CA 1
ATOM 791 C C . ALA A 1 99 ? -1.380 -7.236 -10.685 1.00 90.62 99 ALA A C 1
ATOM 793 O O . ALA A 1 99 ? -2.350 -7.147 -9.941 1.00 90.62 99 ALA A O 1
ATOM 794 N N . GLN A 1 100 ? -1.334 -8.128 -11.680 1.00 89.19 100 GLN A N 1
ATOM 795 C CA . GLN A 1 100 ? -2.388 -9.122 -11.940 1.00 89.19 100 GLN A CA 1
ATOM 796 C C . GLN A 1 100 ? -2.305 -10.373 -11.043 1.00 89.19 100 GLN A C 1
ATOM 798 O O . GLN A 1 100 ? -3.108 -11.289 -11.224 1.00 89.19 100 GLN A O 1
ATOM 803 N N . VAL A 1 101 ? -1.334 -10.431 -10.126 1.00 57.53 101 VAL A N 1
ATOM 804 C CA . VAL A 1 101 ? -1.088 -11.570 -9.224 1.00 57.53 101 VAL A CA 1
ATOM 805 C C . VAL A 1 101 ? -1.924 -11.474 -7.953 1.00 57.53 101 VAL A C 1
ATOM 807 O O . VAL A 1 101 ? -1.999 -10.366 -7.378 1.00 57.53 101 VAL A O 1
#

Foldseek 3Di:
DDDDDDDPDDPDDDVVDDPPPPDDPVVVVVVVCCVVVVDDDDDWDWDQDAWPDQDQQGTKGFTWTQDPPRDTDTDIDGDGDPVVPPDPVVVVVVVVVVVVD

pLDDT: mean 83.33, std 14.3, range [39.31, 98.06]

Sequence (101 aa):
MSTTTFHEGRATRTWGGHSGGRCSDELLLRYHAIVEEKRLSWTEHHQLICRLGSGGQGVVYLTERRGTDSFTLPVALKIFSPERYEDDRMYDEAMGRIAQV

Secondary structure (DSSP, 8-state):
------------PPTT---PPPPPHHHHHHHHHHHHH---------EEEEEEEEETTEEEEEEEEE-STT-EEEEEEEEE-STT-SSHHHHHHHHHHHHT-